Protein AF-A0A3D5VDM1-F1 (afdb_monomer_lite)

Radius of gyration: 11.97 Å; chains: 1; bounding box: 26×14×28 Å

pLDDT: mean 90.08, std 2.81, range [78.19, 94.25]

Structure (mmCIF, N/CA/C/O backbone):
data_AF-A0A3D5VDM1-F1
#
_entry.id   AF-A0A3D5VDM1-F1
#
loop_
_atom_site.group_PDB
_atom_site.id
_atom_site.type_symbol
_atom_site.label_atom_id
_atom_site.label_alt_id
_atom_site.label_comp_id
_atom_site.label_asym_id
_atom_site.label_entity_id
_atom_site.label_seq_id
_atom_site.pdbx_PDB_ins_code
_atom_site.Cartn_x
_atom_site.Cartn_y
_atom_site.Cartn_z
_atom_site.occupancy
_atom_site.B_iso_or_equiv
_atom_site.auth_seq_id
_atom_site.auth_comp_id
_atom_site.auth_asym_id
_atom_site.auth_atom_id
_atom_site.pdbx_PDB_model_num
ATOM 1 N N . ASP A 1 1 ? -9.246 -5.330 1.567 1.00 83.00 1 ASP A N 1
ATOM 2 C CA . ASP A 1 1 ? -9.994 -5.054 2.806 1.00 83.00 1 ASP A CA 1
ATOM 3 C C . ASP A 1 1 ? -9.061 -4.457 3.854 1.00 83.00 1 ASP A C 1
ATOM 5 O O . ASP A 1 1 ? -7.953 -4.973 4.030 1.00 83.00 1 ASP A O 1
ATOM 9 N N . VAL A 1 2 ? -9.464 -3.343 4.467 1.00 89.06 2 VAL A N 1
ATOM 10 C CA . VAL A 1 2 ? -8.674 -2.609 5.478 1.00 89.06 2 VAL A CA 1
ATOM 11 C C . VAL A 1 2 ? -9.355 -2.532 6.849 1.00 89.06 2 VAL A C 1
ATOM 13 O O . VAL A 1 2 ? -8.813 -1.901 7.752 1.00 89.06 2 VAL A O 1
ATOM 16 N N . SER A 1 3 ? -10.484 -3.221 7.038 1.00 89.81 3 SER A N 1
ATOM 17 C CA . SER A 1 3 ? -11.155 -3.311 8.339 1.00 89.81 3 SER A CA 1
ATOM 18 C C . SER A 1 3 ? -10.220 -3.883 9.414 1.00 89.81 3 SER A C 1
ATOM 20 O O . SER A 1 3 ? -9.627 -4.944 9.222 1.00 89.81 3 SER A O 1
ATOM 22 N N . GLY A 1 4 ? -10.071 -3.184 10.543 1.00 86.94 4 GLY A N 1
ATOM 23 C CA . GLY A 1 4 ? -9.219 -3.613 11.661 1.00 86.94 4 GLY A CA 1
ATOM 24 C C . GLY A 1 4 ? -7.710 -3.531 11.397 1.00 86.94 4 GLY A C 1
ATOM 25 O O . GLY A 1 4 ? -6.916 -3.979 12.226 1.00 86.94 4 GLY A O 1
ATOM 26 N N . LYS A 1 5 ? -7.283 -2.985 10.249 1.00 89.69 5 LYS A N 1
ATOM 27 C CA . LYS A 1 5 ? -5.863 -2.763 9.958 1.00 89.69 5 LYS A CA 1
ATOM 28 C C . LYS A 1 5 ? -5.427 -1.393 10.457 1.00 89.69 5 LYS A C 1
ATOM 30 O O . LYS A 1 5 ? -6.145 -0.419 10.286 1.00 89.69 5 LYS A O 1
ATOM 35 N N . VAL A 1 6 ? -4.204 -1.332 10.985 1.00 91.94 6 VAL A N 1
ATOM 36 C CA . VAL A 1 6 ? -3.564 -0.070 11.373 1.00 91.94 6 VAL A CA 1
ATOM 37 C C . VAL A 1 6 ? -3.307 0.776 10.128 1.00 91.94 6 VAL A C 1
ATOM 39 O O . VAL A 1 6 ? -2.590 0.319 9.224 1.00 91.94 6 VAL A O 1
ATOM 42 N N . LEU A 1 7 ? -3.827 2.006 10.106 1.00 87.88 7 LEU A N 1
ATOM 43 C CA . LEU A 1 7 ? -3.754 2.934 8.970 1.00 87.88 7 LEU A CA 1
ATOM 44 C C . LEU A 1 7 ? -2.346 3.004 8.364 1.00 87.88 7 LEU A C 1
ATOM 46 O O . LEU A 1 7 ? -2.167 2.759 7.173 1.00 87.88 7 LEU A O 1
ATOM 50 N N . GLY A 1 8 ? -1.325 3.268 9.184 1.00 90.12 8 GLY A N 1
ATOM 51 C CA . GLY A 1 8 ? 0.051 3.445 8.702 1.00 90.12 8 GLY A CA 1
ATOM 52 C C . GLY A 1 8 ? 0.638 2.200 8.027 1.00 90.12 8 GLY A C 1
ATOM 53 O O . GLY A 1 8 ? 1.344 2.302 7.019 1.00 90.12 8 GLY A O 1
ATOM 54 N N . ARG A 1 9 ? 0.310 1.003 8.530 1.00 90.31 9 ARG A N 1
ATOM 55 C CA . ARG A 1 9 ? 0.782 -0.261 7.941 1.00 90.31 9 ARG A CA 1
ATOM 56 C C . ARG A 1 9 ? 0.066 -0.562 6.628 1.00 90.31 9 ARG A C 1
ATOM 58 O O . ARG A 1 9 ? 0.721 -0.933 5.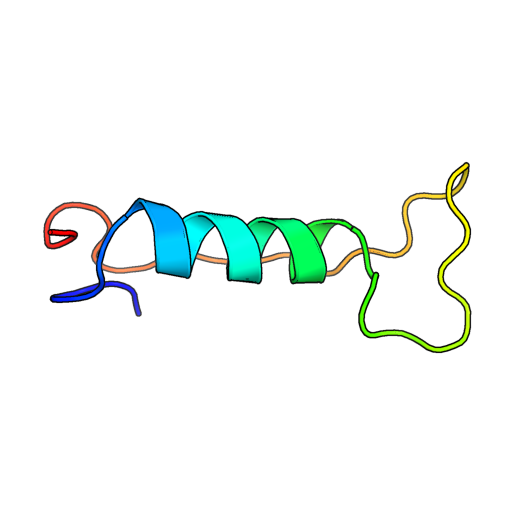655 1.00 90.31 9 ARG A O 1
ATOM 65 N N . ALA A 1 10 ? -1.251 -0.363 6.588 1.00 91.25 10 ALA A N 1
ATOM 66 C CA . ALA A 1 10 ? -2.041 -0.546 5.375 1.00 91.25 10 ALA A CA 1
ATOM 67 C C . ALA A 1 10 ? -1.624 0.452 4.281 1.00 91.25 10 ALA A C 1
ATOM 69 O O . ALA A 1 10 ? -1.358 0.046 3.150 1.00 91.25 10 ALA A O 1
ATOM 70 N N . ALA A 1 11 ? -1.471 1.732 4.629 1.00 91.88 11 ALA A N 1
ATOM 71 C CA . ALA A 1 11 ? -1.059 2.786 3.706 1.00 91.88 11 ALA A CA 1
ATOM 72 C C . ALA A 1 11 ? 0.324 2.519 3.097 1.00 91.88 11 ALA A C 1
ATOM 74 O O . ALA A 1 11 ? 0.502 2.665 1.890 1.00 91.88 11 ALA A O 1
ATOM 75 N N . THR A 1 12 ? 1.289 2.059 3.899 1.00 94.25 12 THR A N 1
ATOM 76 C CA . THR A 1 12 ? 2.643 1.744 3.409 1.00 94.25 12 THR A CA 1
ATOM 77 C C . THR A 1 12 ? 2.630 0.624 2.368 1.00 94.25 12 THR A C 1
ATOM 79 O O . THR A 1 12 ? 3.311 0.720 1.347 1.00 94.25 12 THR A O 1
ATOM 82 N N . GLN A 1 13 ? 1.831 -0.422 2.596 1.00 92.25 13 GLN A N 1
ATOM 83 C CA . GLN A 1 13 ? 1.688 -1.531 1.649 1.00 92.25 13 GLN A CA 1
ATOM 84 C C . GLN A 1 13 ? 0.996 -1.083 0.358 1.00 92.25 13 GLN A C 1
ATOM 86 O O . GLN A 1 13 ? 1.491 -1.363 -0.733 1.00 92.25 13 GLN A O 1
ATOM 91 N N . ILE A 1 14 ? -0.095 -0.322 0.470 1.00 92.50 14 ILE A N 1
ATOM 92 C CA . ILE A 1 14 ? -0.813 0.229 -0.687 1.00 92.50 14 ILE A CA 1
ATOM 93 C C . ILE A 1 14 ? 0.116 1.135 -1.509 1.00 92.50 14 ILE A C 1
ATOM 95 O O . ILE A 1 14 ? 0.211 0.982 -2.722 1.00 92.50 14 ILE A O 1
ATOM 99 N N . ALA A 1 15 ? 0.893 2.002 -0.858 1.00 93.19 15 ALA A N 1
ATOM 100 C CA . ALA A 1 15 ? 1.853 2.887 -1.517 1.00 93.19 15 ALA A CA 1
ATOM 101 C C . ALA A 1 15 ? 3.057 2.158 -2.146 1.00 93.19 15 ALA A C 1
ATOM 103 O O . ALA A 1 15 ? 3.797 2.764 -2.926 1.00 93.19 15 ALA A O 1
ATOM 104 N N . ALA A 1 16 ? 3.316 0.897 -1.791 1.00 91.88 16 ALA A N 1
ATOM 105 C CA . ALA A 1 16 ? 4.309 0.060 -2.464 1.00 91.88 16 ALA A CA 1
ATOM 106 C C . ALA A 1 16 ? 3.724 -0.603 -3.721 1.00 91.88 16 ALA A C 1
ATOM 108 O O . ALA A 1 16 ? 4.410 -0.688 -4.741 1.00 91.88 16 ALA A O 1
ATOM 109 N N . LEU A 1 17 ? 2.453 -1.014 -3.662 1.00 92.25 17 LEU A N 1
ATOM 110 C CA . LEU A 1 17 ? 1.707 -1.584 -4.788 1.00 92.25 17 LEU A CA 1
ATOM 111 C C . LEU A 1 17 ? 1.433 -0.538 -5.874 1.00 92.25 17 LEU A C 1
ATOM 113 O O . LEU A 1 17 ? 1.804 -0.751 -7.025 1.00 92.25 17 LEU A O 1
ATOM 117 N N . LEU A 1 18 ? 0.917 0.634 -5.490 1.00 92.31 18 LEU A N 1
ATOM 118 C CA . LEU A 1 18 ? 0.672 1.765 -6.397 1.00 92.31 18 LEU A CA 1
ATOM 119 C C . LEU A 1 18 ? 1.936 2.245 -7.112 1.00 92.31 18 LEU A C 1
ATOM 121 O O . LEU A 1 18 ? 1.857 2.833 -8.172 1.00 92.31 18 LEU A O 1
ATOM 125 N N . ARG A 1 19 ? 3.114 2.015 -6.530 1.00 91.56 19 ARG A N 1
ATOM 126 C CA . ARG A 1 19 ? 4.394 2.419 -7.127 1.00 91.56 19 ARG A CA 1
ATOM 127 C C . ARG A 1 19 ? 5.032 1.324 -7.972 1.00 91.56 19 ARG A C 1
ATOM 129 O O . ARG A 1 19 ? 6.082 1.557 -8.553 1.00 91.56 19 ARG A O 1
ATOM 136 N N . GLY A 1 20 ? 4.491 0.107 -7.934 1.00 93.00 20 GLY A N 1
ATOM 137 C CA . GLY A 1 20 ? 5.065 -1.048 -8.618 1.00 93.00 20 GLY A CA 1
ATOM 138 C C . GLY A 1 20 ? 6.352 -1.569 -7.976 1.00 93.00 20 GLY A C 1
ATOM 139 O O . GLY A 1 20 ? 7.041 -2.376 -8.581 1.00 93.00 20 GLY A O 1
ATOM 140 N N . LYS A 1 21 ? 6.687 -1.171 -6.737 1.00 90.00 21 LYS A N 1
ATOM 141 C CA . LYS A 1 21 ? 7.955 -1.540 -6.060 1.00 90.00 21 LYS A CA 1
ATOM 142 C C . LYS A 1 21 ? 8.174 -3.044 -5.873 1.00 90.00 21 LYS A C 1
ATOM 144 O O . LYS A 1 21 ? 9.290 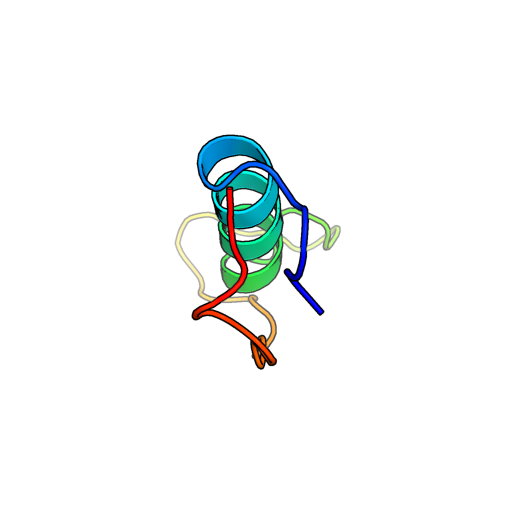-3.472 -5.610 1.00 90.00 21 LYS A O 1
ATOM 149 N N . HIS A 1 22 ? 7.105 -3.825 -5.941 1.00 90.81 22 HIS A N 1
ATOM 150 C CA . HIS A 1 22 ? 7.143 -5.279 -5.840 1.00 90.81 22 HIS A CA 1
ATOM 151 C C . HIS A 1 22 ? 7.453 -5.957 -7.187 1.00 90.81 22 HIS A C 1
ATOM 153 O O . HIS A 1 22 ? 7.689 -7.162 -7.219 1.00 90.81 22 HIS A O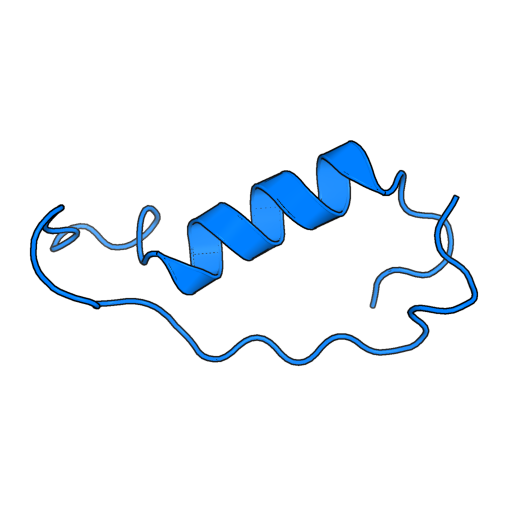 1
ATOM 159 N N . LYS A 1 23 ? 7.443 -5.206 -8.297 1.00 89.94 23 LYS A N 1
ATOM 160 C CA . LYS A 1 23 ? 7.724 -5.709 -9.642 1.00 89.94 23 LYS A CA 1
ATOM 161 C C . LYS A 1 23 ? 9.226 -5.609 -9.932 1.00 89.94 23 LYS A C 1
ATOM 163 O O . LYS A 1 23 ? 9.840 -4.590 -9.618 1.00 89.94 23 LYS A O 1
ATOM 168 N N . PRO A 1 24 ? 9.827 -6.618 -10.585 1.00 90.81 24 PRO A N 1
ATOM 169 C CA . PRO A 1 24 ? 11.265 -6.638 -10.868 1.00 90.81 24 PRO A CA 1
ATOM 170 C C . PRO A 1 24 ? 11.707 -5.560 -11.870 1.00 90.81 24 PRO A C 1
ATOM 172 O O . PRO A 1 24 ? 12.880 -5.214 -11.915 1.00 90.81 24 PRO A O 1
ATOM 175 N N . TYR A 1 25 ? 10.775 -5.007 -12.650 1.00 90.62 25 TYR A N 1
ATOM 176 C CA . TYR A 1 25 ? 11.006 -3.907 -13.592 1.00 90.62 25 TYR A CA 1
ATOM 177 C C . TYR A 1 25 ? 10.670 -2.526 -13.001 1.00 90.62 25 TYR A C 1
ATOM 179 O O . TYR A 1 25 ? 10.499 -1.554 -13.742 1.00 90.62 25 TYR A O 1
ATOM 187 N N . PHE A 1 26 ? 10.553 -2.424 -11.670 1.00 91.50 26 PHE A N 1
ATOM 188 C CA . PHE A 1 26 ? 10.326 -1.154 -10.989 1.00 91.50 26 PHE A CA 1
ATOM 189 C C . PHE A 1 26 ? 11.381 -0.132 -11.406 1.00 91.50 26 PHE A C 1
ATOM 191 O O . PHE A 1 26 ? 12.581 -0.332 -11.220 1.00 91.50 26 PHE A O 1
ATOM 198 N N . THR A 1 27 ? 10.907 0.991 -11.926 1.00 90.31 27 THR A N 1
ATOM 199 C CA . THR A 1 27 ? 11.761 2.080 -12.373 1.00 90.31 27 THR A CA 1
ATOM 200 C C . THR A 1 27 ? 11.281 3.374 -11.716 1.00 90.31 27 THR A C 1
ATOM 202 O O . THR A 1 27 ? 10.129 3.743 -11.920 1.00 90.31 27 THR A O 1
ATOM 205 N N . PRO A 1 28 ? 12.115 4.096 -10.938 1.00 88.81 28 PRO A N 1
ATOM 206 C CA . PRO A 1 28 ? 11.659 5.240 -10.139 1.00 88.81 28 PRO A CA 1
ATOM 207 C C . PRO A 1 28 ? 11.009 6.383 -10.928 1.00 88.81 28 PRO A C 1
ATOM 209 O O . PRO A 1 28 ? 10.241 7.150 -10.357 1.00 88.81 28 PRO A O 1
ATOM 212 N N . HIS A 1 29 ? 11.340 6.515 -12.213 1.00 90.88 29 HIS A N 1
ATOM 213 C CA . HIS A 1 29 ? 10.844 7.579 -13.086 1.00 90.88 29 HIS A CA 1
ATOM 214 C C . HIS A 1 29 ? 9.645 7.162 -13.956 1.00 90.88 29 HIS A C 1
ATOM 216 O O . HIS A 1 29 ? 9.145 7.980 -14.722 1.00 90.88 29 HIS A O 1
ATOM 222 N N . LEU A 1 30 ? 9.211 5.900 -13.889 1.00 87.50 30 LEU A N 1
ATOM 223 C CA . LEU A 1 30 ? 8.085 5.361 -14.657 1.00 87.50 30 LEU A CA 1
ATOM 224 C C . LEU A 1 30 ? 7.024 4.829 -13.698 1.00 87.50 30 LEU A C 1
ATOM 226 O O . LEU A 1 30 ? 7.326 4.044 -12.797 1.00 87.50 30 LEU A O 1
ATOM 230 N N . ASP A 1 31 ? 5.771 5.210 -13.928 1.00 87.06 31 ASP A N 1
ATOM 231 C CA . ASP A 1 31 ? 4.659 4.620 -13.195 1.00 87.06 31 ASP A CA 1
ATOM 232 C C . ASP A 1 31 ? 4.385 3.209 -13.726 1.00 87.06 31 ASP A C 1
ATOM 234 O O . ASP A 1 31 ? 3.866 3.006 -14.821 1.00 87.06 31 ASP A O 1
ATOM 238 N N . THR A 1 32 ? 4.822 2.223 -12.950 1.00 89.69 32 THR A N 1
ATOM 239 C CA . THR A 1 32 ? 4.664 0.787 -13.230 1.00 89.69 32 THR A CA 1
ATOM 240 C C . THR A 1 32 ? 3.751 0.122 -12.199 1.00 89.69 32 THR A C 1
ATOM 242 O O . THR A 1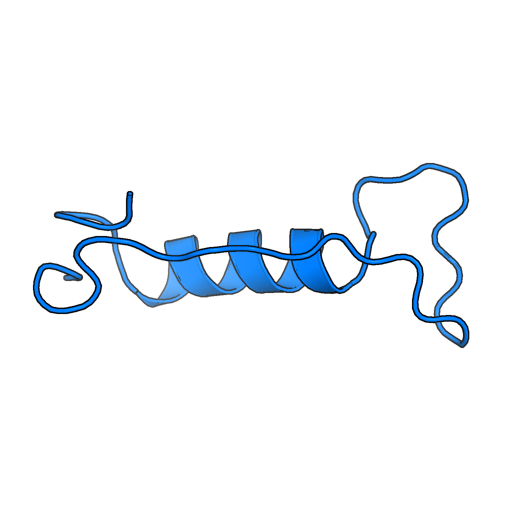 32 ? 3.749 -1.106 -12.042 1.00 89.69 32 THR A O 1
ATOM 245 N N . GLY A 1 33 ? 2.995 0.942 -11.464 1.00 90.81 33 GLY A N 1
ATOM 246 C CA . GLY A 1 33 ? 2.092 0.531 -10.407 1.00 90.81 33 GLY A CA 1
ATOM 247 C C . GLY A 1 33 ? 0.943 -0.358 -10.845 1.00 90.81 33 GLY A C 1
ATOM 248 O O . GLY A 1 33 ? 0.730 -0.629 -12.025 1.00 90.81 33 GLY A O 1
ATOM 249 N N . ASP A 1 34 ? 0.203 -0.819 -9.844 1.00 91.06 34 ASP A N 1
ATOM 250 C CA . ASP A 1 34 ? -1.096 -1.454 -10.031 1.00 91.06 34 ASP A CA 1
ATOM 251 C C . ASP A 1 34 ? -2.200 -0.561 -9.480 1.00 91.06 34 ASP A C 1
ATOM 253 O O . ASP A 1 34 ? -1.990 0.195 -8.530 1.00 91.06 34 ASP A O 1
ATOM 257 N N . PHE A 1 35 ? -3.405 -0.697 -10.028 1.00 91.81 35 PHE A N 1
ATOM 258 C CA . PHE A 1 35 ? -4.585 -0.051 -9.472 1.00 91.81 35 PHE A CA 1
ATOM 259 C C . PHE A 1 35 ? -5.051 -0.799 -8.224 1.00 91.81 35 PHE A C 1
ATOM 261 O O . PHE A 1 35 ? -5.340 -1.995 -8.264 1.00 91.8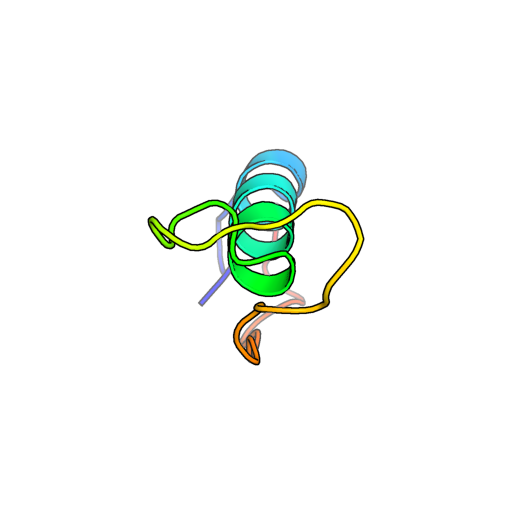1 35 PHE A O 1
ATOM 268 N N . VAL A 1 36 ? -5.143 -0.081 -7.105 1.00 91.94 36 VAL A N 1
ATOM 269 C CA . VAL A 1 36 ? -5.570 -0.643 -5.822 1.00 91.94 36 VAL A CA 1
ATOM 270 C C . VAL A 1 36 ? -6.954 -0.113 -5.464 1.00 91.94 36 VAL A C 1
ATOM 272 O O . VAL A 1 36 ? -7.146 1.095 -5.350 1.00 91.94 36 VAL A O 1
ATOM 275 N N . VAL A 1 37 ? -7.906 -1.018 -5.227 1.00 93.25 37 VAL A N 1
ATOM 276 C CA . VAL A 1 37 ? -9.239 -0.682 -4.707 1.00 93.25 37 VAL A CA 1
ATOM 277 C C . VAL A 1 37 ? -9.298 -1.011 -3.219 1.00 93.25 37 VAL A C 1
ATOM 279 O O . VAL A 1 37 ? -9.049 -2.144 -2.798 1.00 93.25 37 VAL A O 1
ATOM 282 N N . VAL A 1 38 ? -9.637 -0.009 -2.411 1.00 90.88 38 VAL A N 1
ATOM 283 C CA . VAL A 1 38 ? -9.775 -0.146 -0.959 1.00 90.88 38 VAL A CA 1
ATOM 284 C C . VAL A 1 38 ? -11.256 -0.225 -0.601 1.00 90.88 38 VAL A C 1
ATOM 286 O O . VAL A 1 38 ? -12.032 0.657 -0.946 1.00 90.88 38 VAL A O 1
ATOM 289 N N . ILE A 1 39 ? -11.631 -1.281 0.121 1.00 92.75 39 ILE A N 1
ATOM 290 C CA . ILE A 1 39 ? -12.985 -1.497 0.651 1.00 92.75 39 ILE A CA 1
ATOM 291 C C . ILE A 1 39 ? -12.967 -1.405 2.180 1.00 92.75 39 ILE A C 1
ATOM 293 O O . ILE A 1 39 ? -11.953 -1.749 2.792 1.00 92.75 39 ILE A O 1
ATOM 297 N N . ASN A 1 40 ? -14.083 -0.975 2.780 1.00 90.44 40 ASN A N 1
ATOM 298 C CA . ASN A 1 40 ? -14.247 -0.774 4.230 1.00 90.44 40 ASN A CA 1
ATOM 299 C C . ASN A 1 40 ? -13.244 0.2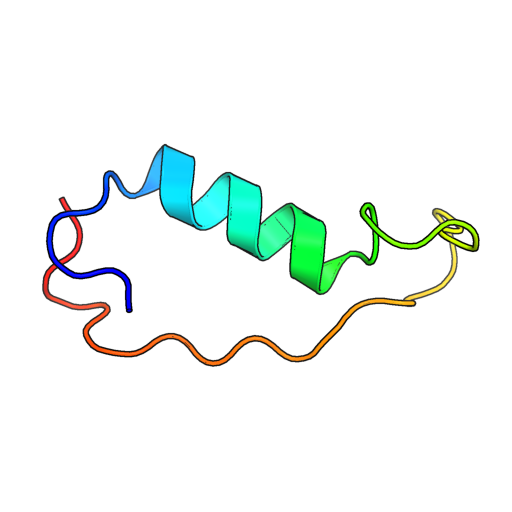20 4.848 1.00 90.44 40 ASN A C 1
ATOM 301 O O . ASN A 1 40 ? -12.770 0.015 5.964 1.00 90.44 40 ASN A O 1
ATOM 305 N N . ALA A 1 41 ? -12.911 1.297 4.128 1.00 86.12 41 ALA A N 1
ATOM 306 C CA . ALA A 1 41 ? -11.943 2.302 4.584 1.00 86.12 41 ALA A CA 1
ATOM 307 C C . ALA A 1 41 ? -12.335 2.989 5.908 1.00 86.12 41 ALA A C 1
ATOM 309 O O . ALA A 1 41 ? -11.463 3.383 6.672 1.00 86.12 41 ALA A O 1
ATOM 310 N N . GLU A 1 42 ? -13.633 3.077 6.207 1.00 88.69 42 GLU A N 1
ATOM 311 C CA . GLU A 1 42 ? -14.170 3.650 7.450 1.00 88.69 42 GLU A CA 1
ATOM 312 C C . GLU A 1 42 ? -13.830 2.838 8.714 1.00 88.69 42 GLU A C 1
ATOM 314 O O . GLU A 1 42 ? -13.884 3.368 9.817 1.00 88.69 42 GLU A O 1
ATOM 319 N N . LYS A 1 43 ? -13.480 1.551 8.566 1.00 87.31 43 LYS A N 1
ATOM 320 C CA . LYS A 1 43 ? -13.206 0.622 9.680 1.00 87.31 43 LYS A CA 1
ATOM 321 C C . LYS A 1 43 ? -11.710 0.448 9.950 1.00 87.31 43 LYS A C 1
ATOM 323 O O . LYS A 1 43 ? -11.300 -0.543 10.559 1.00 87.31 43 LYS A O 1
ATOM 328 N N . VAL A 1 44 ? -10.890 1.353 9.421 1.00 87.50 44 VAL A N 1
ATOM 329 C CA . VAL A 1 44 ? -9.445 1.374 9.667 1.00 87.50 44 VAL A CA 1
ATOM 330 C C . VAL A 1 44 ? -9.173 1.858 11.097 1.00 87.50 44 VAL A C 1
ATOM 332 O O . VAL A 1 44 ? -9.936 2.666 11.626 1.00 87.50 44 VAL A O 1
ATOM 335 N N . VAL A 1 45 ? -8.112 1.336 11.720 1.00 78.19 45 VAL A N 1
ATOM 336 C CA . VAL A 1 45 ? -7.729 1.614 13.120 1.00 78.19 45 VAL A CA 1
ATOM 337 C C . VAL A 1 45 ? -6.484 2.489 13.185 1.00 78.19 45 VAL A C 1
ATOM 339 O O . VAL A 1 45 ? -5.575 2.305 12.335 1.00 78.19 45 VAL A O 1
#

Sequence (45 aa):
DVSGKVLGRAATQIAALLRGKHKPYFTPHLDTGDFVVVINAEKVV

Foldseek 3Di:
DQAAHAPVVVVVVQVCQQQCVVPPPRDNVDRPHDDDDDPPPVRHD

Secondary structure (DSSP, 8-state):
--TT--HHHHHHHHHHHTTTTTSTT--TTS----------GGG--